Protein AF-A0AAE2BKQ0-F1 (afdb_monomer_lite)

Structure (mmCIF, N/CA/C/O backbone):
data_AF-A0AAE2BKQ0-F1
#
_entry.id   AF-A0AAE2BKQ0-F1
#
loop_
_atom_site.group_PDB
_atom_site.id
_atom_site.type_symbol
_atom_site.label_atom_id
_atom_site.label_alt_id
_atom_site.label_comp_id
_atom_site.label_asym_id
_atom_site.label_entity_id
_atom_site.label_seq_id
_atom_site.pdbx_PDB_ins_code
_atom_site.Cartn_x
_atom_site.Cartn_y
_atom_site.Cartn_z
_atom_site.occupancy
_atom_site.B_iso_or_equiv
_atom_site.auth_seq_id
_atom_site.auth_comp_id
_atom_site.auth_asym_id
_atom_site.auth_atom_id
_atom_site.pdbx_PDB_model_num
ATOM 1 N N . MET A 1 1 ? -0.328 -13.179 1.474 1.00 89.31 1 MET A N 1
ATOM 2 C CA . MET A 1 1 ? -0.589 -11.726 1.429 1.00 89.31 1 MET A CA 1
ATOM 3 C C . MET A 1 1 ? -1.452 -11.289 2.596 1.00 89.31 1 MET A C 1
ATOM 5 O O . MET A 1 1 ? -0.945 -10.537 3.409 1.00 89.31 1 MET A O 1
ATOM 9 N N . ASP A 1 2 ? -2.670 -11.812 2.752 1.00 94.12 2 ASP A N 1
ATOM 10 C CA . ASP A 1 2 ? -3.576 -11.397 3.840 1.00 94.12 2 ASP A CA 1
ATOM 11 C C . ASP A 1 2 ? -2.939 -11.482 5.242 1.00 94.12 2 ASP A C 1
ATOM 13 O O . ASP A 1 2 ? -2.804 -10.472 5.920 1.00 94.12 2 ASP A O 1
ATOM 17 N N . ALA A 1 3 ? -2.361 -12.638 5.590 1.00 96.56 3 ALA A N 1
ATOM 18 C CA . ALA A 1 3 ? -1.661 -12.829 6.864 1.00 96.56 3 ALA A CA 1
ATOM 19 C C . ALA A 1 3 ? -0.434 -11.915 7.077 1.00 96.56 3 ALA A C 1
ATOM 21 O O . ALA A 1 3 ? -0.004 -11.721 8.209 1.00 96.56 3 ALA A O 1
ATOM 22 N N . ILE A 1 4 ? 0.171 -11.389 6.006 1.00 95.94 4 ILE A N 1
ATOM 23 C CA . ILE A 1 4 ? 1.285 -10.431 6.111 1.00 95.94 4 ILE A CA 1
ATOM 24 C C . ILE A 1 4 ? 0.729 -9.054 6.471 1.00 95.94 4 ILE A C 1
ATOM 26 O O . ILE A 1 4 ? 1.257 -8.401 7.364 1.00 95.94 4 ILE A O 1
ATOM 30 N N . LEU A 1 5 ? -0.354 -8.645 5.807 1.00 96.69 5 LEU A N 1
ATOM 31 C CA . LEU A 1 5 ? -1.029 -7.381 6.085 1.00 96.69 5 LEU A CA 1
ATOM 32 C C . LEU A 1 5 ? -1.648 -7.369 7.488 1.00 96.69 5 LEU A C 1
ATOM 34 O O . LEU A 1 5 ? -1.595 -6.341 8.152 1.00 96.69 5 LEU A O 1
ATOM 38 N N . ASP A 1 6 ? -2.176 -8.502 7.961 1.00 96.88 6 ASP A N 1
ATOM 39 C CA . ASP A 1 6 ? -2.665 -8.625 9.340 1.00 96.88 6 ASP A CA 1
ATOM 40 C C . ASP A 1 6 ? -1.540 -8.409 10.357 1.00 96.88 6 ASP A C 1
ATOM 42 O O . ASP A 1 6 ? -1.677 -7.570 11.243 1.00 96.88 6 ASP A O 1
ATOM 46 N N . ARG A 1 7 ? -0.394 -9.087 10.187 1.00 96.44 7 ARG A N 1
ATOM 47 C CA . ARG A 1 7 ? 0.776 -8.905 11.065 1.00 96.44 7 ARG A CA 1
ATOM 48 C C . ARG A 1 7 ? 1.273 -7.465 11.072 1.00 96.44 7 ARG A C 1
ATOM 50 O O . ARG A 1 7 ? 1.559 -6.936 12.136 1.00 96.44 7 ARG A O 1
ATOM 57 N N . LEU A 1 8 ? 1.349 -6.844 9.896 1.00 94.19 8 LEU A N 1
ATOM 58 C CA . LEU A 1 8 ? 1.760 -5.451 9.751 1.00 94.19 8 LEU A CA 1
ATOM 59 C C . LEU A 1 8 ? 0.793 -4.518 10.490 1.00 94.19 8 LEU A C 1
ATOM 61 O O . LEU A 1 8 ? 1.234 -3.647 11.231 1.00 94.19 8 LEU A O 1
ATOM 65 N N . ILE A 1 9 ? -0.519 -4.716 10.345 1.00 94.88 9 ILE A N 1
ATOM 66 C CA . ILE A 1 9 ? -1.518 -3.922 11.070 1.00 94.88 9 ILE A CA 1
ATOM 67 C C . ILE A 1 9 ? -1.392 -4.119 12.585 1.00 94.88 9 ILE A C 1
ATOM 69 O O . ILE A 1 9 ? -1.503 -3.147 13.332 1.00 94.88 9 ILE A O 1
ATOM 73 N N . ASP A 1 10 ? -1.194 -5.351 13.049 1.00 95.06 10 ASP A N 1
ATOM 74 C CA . ASP A 1 10 ? -1.088 -5.642 14.479 1.00 95.06 10 ASP A CA 1
ATOM 75 C C . ASP A 1 10 ? 0.191 -5.051 15.091 1.00 95.06 10 ASP A C 1
ATOM 77 O O . ASP A 1 10 ? 0.117 -4.435 16.151 1.00 95.06 10 ASP A O 1
ATOM 81 N N . GLU A 1 11 ? 1.316 -5.089 14.375 1.00 92.88 11 GLU A N 1
ATOM 82 C CA . GLU A 1 11 ? 2.558 -4.416 14.779 1.00 92.88 11 GLU A CA 1
ATOM 83 C C . GLU A 1 11 ? 2.358 -2.902 14.970 1.00 92.88 11 GLU A C 1
ATOM 85 O O . GLU A 1 11 ? 2.772 -2.338 15.984 1.00 92.88 11 GLU A O 1
ATOM 90 N N . HIS A 1 12 ? 1.650 -2.236 14.051 1.00 91.81 12 HIS A N 1
ATOM 91 C CA . HIS A 1 12 ? 1.373 -0.798 14.174 1.00 91.81 12 HIS A CA 1
ATOM 92 C C . HIS A 1 12 ? 0.404 -0.488 15.322 1.00 91.81 12 HIS A C 1
ATOM 94 O O . HIS A 1 12 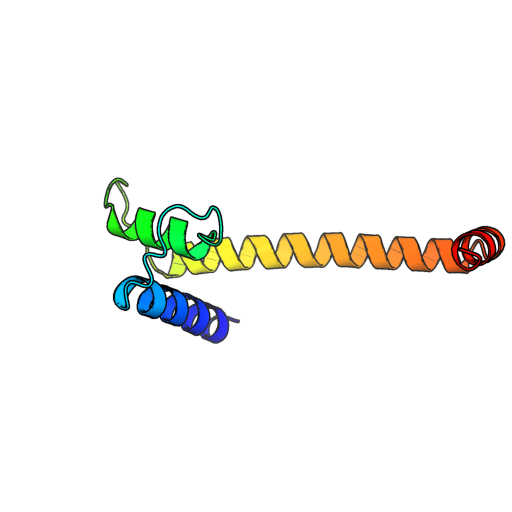? 0.576 0.505 16.031 1.00 91.81 12 HIS A O 1
ATOM 100 N N . LYS A 1 13 ? -0.587 -1.351 15.585 1.00 91.12 13 LYS A N 1
ATOM 101 C CA . LYS A 1 13 ? -1.451 -1.201 16.770 1.00 91.12 13 LYS A CA 1
ATOM 102 C C . LYS A 1 13 ? -0.659 -1.320 18.072 1.00 91.12 13 LYS A C 1
ATOM 104 O O . LYS A 1 13 ? -0.901 -0.533 18.988 1.00 91.12 13 LYS A O 1
ATOM 109 N N . ASP A 1 14 ? 0.269 -2.269 18.154 1.00 90.25 14 ASP A N 1
ATOM 110 C CA . ASP A 1 14 ? 1.115 -2.465 19.336 1.00 90.25 14 ASP A CA 1
ATOM 111 C C . ASP A 1 14 ? 2.056 -1.267 19.545 1.00 90.25 14 ASP A C 1
ATOM 113 O O . ASP A 1 14 ? 2.222 -0.777 20.669 1.00 90.25 14 ASP A O 1
ATOM 117 N N . ASN A 1 15 ? 2.602 -0.715 18.458 1.00 85.12 15 ASN A N 1
ATOM 118 C CA . ASN A 1 15 ? 3.412 0.505 18.487 1.00 85.12 15 ASN A CA 1
ATOM 119 C C . ASN A 1 15 ? 2.610 1.723 18.984 1.00 85.12 15 ASN A C 1
ATOM 121 O O . ASN A 1 15 ? 3.105 2.494 19.813 1.00 85.12 15 ASN A O 1
ATOM 125 N N . LEU A 1 16 ? 1.350 1.864 18.555 1.00 80.81 16 LEU A N 1
ATOM 126 C CA . LEU A 1 16 ? 0.443 2.910 19.044 1.00 80.81 16 LEU A CA 1
ATOM 127 C C . LEU A 1 16 ? 0.092 2.726 20.530 1.00 80.81 16 LEU A C 1
ATOM 129 O O . LEU A 1 16 ? 0.042 3.705 21.277 1.00 80.81 16 LEU A O 1
ATOM 133 N N . ALA A 1 17 ? -0.130 1.487 20.977 1.00 79.50 17 ALA A N 1
ATOM 134 C CA . ALA A 1 17 ? -0.496 1.177 22.360 1.00 79.50 17 ALA A CA 1
ATOM 135 C C . ALA A 1 17 ? 0.662 1.384 23.353 1.00 79.50 17 ALA A C 1
ATOM 137 O O . ALA A 1 17 ? 0.435 1.743 24.509 1.00 79.50 17 ALA A O 1
ATOM 138 N N . THR A 1 18 ? 1.907 1.181 22.914 1.00 73.88 18 THR A N 1
ATOM 139 C CA . THR A 1 18 ? 3.104 1.258 23.772 1.00 73.88 18 THR A CA 1
ATOM 140 C C . THR A 1 18 ? 3.685 2.667 23.921 1.00 73.88 18 THR A C 1
ATOM 142 O O . THR A 1 18 ? 4.646 2.852 24.666 1.00 73.88 18 THR A O 1
ATOM 145 N N . SER A 1 19 ? 3.077 3.683 23.294 1.00 62.88 19 SER A N 1
ATOM 146 C CA . SER A 1 19 ? 3.389 5.107 23.475 1.00 62.88 19 SER A CA 1
ATOM 147 C C . SER A 1 19 ? 4.894 5.421 23.472 1.00 62.88 19 SER A C 1
ATOM 149 O O . SER A 1 19 ? 5.422 6.062 24.381 1.00 62.88 19 SER A O 1
ATOM 151 N N . LYS A 1 20 ? 5.597 5.072 22.388 1.00 56.25 20 LYS A N 1
ATOM 152 C CA . LYS A 1 20 ? 6.752 5.879 21.960 1.00 56.25 20 LYS A CA 1
ATOM 153 C C . LYS A 1 20 ? 6.238 7.141 21.265 1.00 56.25 20 LYS A C 1
ATOM 155 O O . LYS A 1 20 ? 6.482 7.370 20.087 1.00 56.25 20 LYS A O 1
ATOM 160 N N . LYS A 1 21 ? 5.534 7.998 22.013 1.00 55.81 21 LYS A N 1
ATOM 161 C CA . LYS A 1 21 ? 5.389 9.413 21.652 1.00 55.81 21 LYS A CA 1
ATOM 162 C C . LYS A 1 21 ? 6.753 10.078 21.856 1.00 55.81 21 LYS A C 1
ATOM 164 O O . LYS A 1 21 ? 7.008 10.730 22.863 1.00 55.81 21 LYS A O 1
ATOM 169 N N . GLY A 1 22 ? 7.657 9.856 20.907 1.00 43.16 22 GLY A N 1
ATOM 170 C CA . GLY A 1 22 ? 8.825 10.702 20.725 1.00 43.16 22 GLY A CA 1
ATOM 171 C C . GLY A 1 22 ? 8.343 12.052 20.214 1.00 43.16 22 GLY A C 1
ATOM 172 O O . GLY A 1 22 ? 7.962 12.184 19.059 1.00 43.16 22 GLY A O 1
ATOM 173 N N . ASN A 1 23 ? 8.267 13.012 21.129 1.00 39.16 23 ASN A N 1
ATOM 174 C CA . ASN A 1 23 ? 8.177 14.451 20.905 1.00 39.16 23 ASN A CA 1
ATOM 175 C C . ASN A 1 23 ? 8.575 14.903 19.493 1.00 39.16 23 ASN A C 1
ATOM 177 O O . ASN A 1 23 ? 9.759 14.885 19.192 1.00 39.16 23 ASN A O 1
ATOM 181 N N . GLY A 1 24 ? 7.627 15.408 18.699 1.00 44.09 24 GLY A N 1
ATOM 182 C CA . GLY A 1 24 ? 7.865 16.490 17.730 1.00 44.09 24 GLY A CA 1
ATOM 183 C C . GLY A 1 24 ? 8.977 16.321 16.684 1.00 44.09 24 GLY A C 1
ATOM 184 O O . GLY A 1 24 ? 9.282 17.292 15.997 1.00 44.09 24 GLY A O 1
ATOM 185 N N . GLU A 1 25 ? 9.568 15.141 16.532 1.00 45.97 25 GLU A N 1
ATOM 186 C CA . GLU A 1 25 ? 10.466 14.823 15.437 1.00 45.97 25 GLU A CA 1
ATOM 187 C C . GLU A 1 25 ? 9.610 14.258 14.314 1.00 45.97 25 GLU A C 1
ATOM 189 O O . GLU A 1 25 ? 8.824 13.330 14.485 1.00 45.97 25 GLU A O 1
ATOM 194 N N . MET A 1 26 ? 9.712 14.900 13.160 1.00 46.38 26 MET A N 1
ATOM 195 C CA . MET A 1 26 ? 9.000 14.606 11.925 1.00 46.38 26 MET A CA 1
ATOM 196 C C . MET A 1 26 ? 9.527 13.284 11.322 1.00 46.38 26 MET A C 1
ATOM 198 O O . MET A 1 26 ? 10.128 13.263 10.254 1.00 46.38 26 MET A O 1
ATOM 202 N N . GLY A 1 27 ? 9.366 12.190 12.065 1.00 53.66 27 GLY A N 1
ATOM 203 C CA . GLY A 1 27 ? 9.732 10.815 11.745 1.00 53.66 27 GLY A CA 1
ATOM 204 C C . GLY A 1 27 ? 9.126 9.928 12.837 1.00 53.66 27 GLY A C 1
ATOM 205 O O . GLY A 1 27 ? 9.534 9.988 13.985 1.00 53.66 27 GLY A O 1
ATOM 206 N N . SER A 1 28 ? 8.104 9.120 12.603 1.00 68.94 28 SER A N 1
ATOM 207 C CA . SER A 1 28 ? 7.849 8.295 11.424 1.00 68.94 28 SER A CA 1
ATOM 208 C C . SER A 1 28 ? 6.381 7.856 11.419 1.00 68.94 28 SER A C 1
ATOM 210 O O . SER A 1 28 ? 6.093 6.673 11.361 1.00 68.94 28 SER A O 1
ATOM 212 N N . GLU A 1 29 ? 5.443 8.801 11.544 1.00 79.81 29 GLU A N 1
ATOM 213 C CA . GLU A 1 29 ? 4.041 8.472 11.262 1.00 79.81 29 GLU A CA 1
ATOM 214 C C . GLU A 1 29 ? 3.941 8.035 9.801 1.00 79.81 29 GLU A C 1
A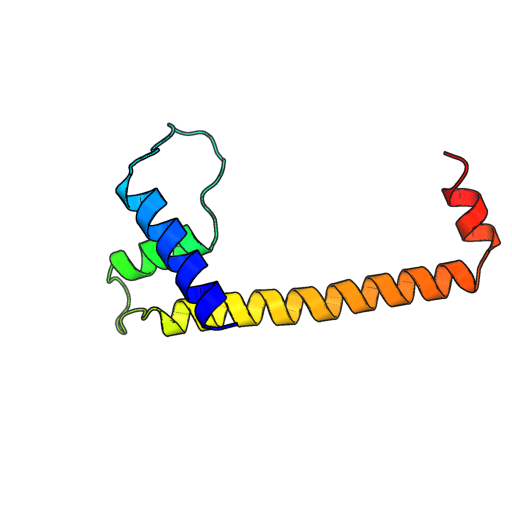TOM 216 O O . GLU A 1 29 ? 4.263 8.814 8.896 1.00 79.81 29 GLU A O 1
ATOM 221 N N . ASP A 1 30 ? 3.524 6.794 9.583 1.00 88.31 30 ASP A N 1
ATOM 222 C CA . ASP A 1 30 ? 3.339 6.260 8.245 1.00 88.31 30 ASP A CA 1
ATOM 223 C C . ASP A 1 30 ? 1.858 6.123 7.868 1.00 88.31 30 ASP A C 1
ATOM 225 O O . ASP A 1 30 ? 0.936 6.480 8.608 1.00 88.31 30 ASP A O 1
ATOM 229 N N . LEU A 1 31 ? 1.613 5.648 6.646 1.00 92.06 31 LEU A N 1
ATOM 230 C CA . LEU A 1 31 ? 0.261 5.503 6.116 1.00 92.06 31 LEU A CA 1
ATOM 231 C C . LEU A 1 31 ? -0.613 4.580 6.983 1.00 92.06 31 LEU A C 1
ATOM 233 O O . LEU A 1 31 ? -1.817 4.815 7.101 1.00 92.06 31 LEU A O 1
ATOM 237 N N . VAL A 1 32 ? -0.034 3.537 7.583 1.00 93.38 32 VAL A N 1
ATOM 238 C CA . VAL A 1 32 ? -0.759 2.572 8.417 1.00 93.38 32 VAL A CA 1
ATOM 239 C C . VAL A 1 32 ? -1.222 3.254 9.698 1.00 93.38 32 VAL A C 1
ATOM 241 O O . VAL A 1 32 ? -2.391 3.117 10.068 1.00 93.38 32 VAL A O 1
ATOM 244 N N . ASP A 1 33 ? -0.354 4.051 10.321 1.00 91.56 33 ASP A N 1
ATOM 245 C CA . ASP A 1 33 ? -0.684 4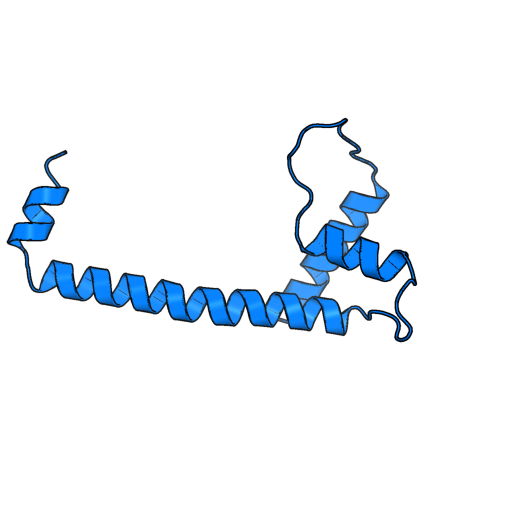.831 11.517 1.00 91.56 33 ASP A CA 1
ATOM 246 C C . ASP A 1 33 ? -1.824 5.823 11.255 1.00 91.56 33 ASP A C 1
ATOM 248 O O . ASP A 1 33 ? -2.779 5.919 12.036 1.00 91.56 33 ASP A O 1
ATOM 252 N N . VAL A 1 34 ? -1.773 6.526 10.117 1.00 91.56 34 VAL A N 1
ATOM 253 C CA . VAL A 1 34 ? -2.825 7.468 9.701 1.00 91.56 34 VAL A CA 1
ATOM 254 C C . VAL A 1 34 ? -4.158 6.745 9.509 1.00 91.56 34 VAL A C 1
ATOM 256 O O . VAL A 1 34 ? -5.184 7.190 10.030 1.00 91.56 34 VAL A O 1
ATOM 259 N N . LEU A 1 35 ? -4.164 5.615 8.797 1.00 93.25 35 LEU A N 1
ATOM 260 C CA . LEU A 1 35 ? -5.381 4.838 8.543 1.00 93.25 35 LEU A CA 1
ATOM 261 C C . LEU A 1 35 ? -5.961 4.236 9.831 1.00 93.25 35 LEU A C 1
ATOM 263 O O . LEU A 1 35 ? -7.183 4.203 9.998 1.00 93.25 35 LEU A O 1
ATOM 267 N N . LEU A 1 36 ? -5.112 3.801 10.766 1.00 93.12 36 LEU A N 1
ATOM 268 C CA . LEU A 1 36 ? -5.541 3.330 12.084 1.00 93.12 36 LEU A CA 1
ATOM 269 C C . LEU A 1 36 ? -6.145 4.460 12.925 1.00 93.12 36 LEU A C 1
ATOM 271 O O . LEU A 1 36 ? -7.178 4.246 13.562 1.00 93.12 36 LEU A O 1
ATOM 275 N N . ARG A 1 37 ? -5.570 5.668 12.886 1.00 90.56 37 ARG A N 1
ATOM 276 C CA . ARG A 1 37 ? -6.145 6.846 13.551 1.00 90.56 37 ARG A CA 1
ATOM 277 C C . ARG A 1 37 ? -7.492 7.239 12.946 1.00 90.56 37 ARG A C 1
ATOM 279 O O . ARG A 1 37 ? -8.431 7.484 13.697 1.00 90.56 37 ARG A O 1
ATOM 286 N N . LEU A 1 38 ? -7.613 7.257 11.618 1.00 90.38 38 LEU A N 1
ATOM 287 C CA . LEU A 1 38 ? -8.878 7.537 10.923 1.00 90.38 38 LEU A CA 1
ATOM 288 C C . LEU A 1 38 ? -9.954 6.500 11.259 1.00 90.38 38 LEU A C 1
ATOM 290 O O . LEU A 1 38 ? -11.121 6.835 11.441 1.00 90.38 38 LEU A O 1
ATOM 294 N N . LYS A 1 39 ? -9.563 5.232 11.400 1.00 91.06 39 LYS A N 1
ATOM 295 C CA . LYS A 1 39 ? -10.464 4.190 11.891 1.00 91.06 39 LYS A CA 1
ATOM 296 C C . LYS A 1 39 ? -10.939 4.463 13.323 1.00 91.06 39 LYS A C 1
ATOM 298 O O . LYS A 1 39 ? -12.096 4.190 13.632 1.00 91.06 39 LYS A O 1
ATOM 303 N N . GLN A 1 40 ? -10.061 4.961 14.194 1.00 89.62 40 GLN A N 1
ATOM 304 C CA . GLN A 1 40 ? -10.382 5.264 15.592 1.00 89.62 40 GLN A CA 1
ATOM 305 C C . GLN A 1 40 ? -11.178 6.565 15.771 1.00 89.62 40 GLN A C 1
ATOM 307 O O . GLN A 1 40 ? -11.928 6.659 16.739 1.00 89.62 40 GLN A O 1
ATOM 312 N N . SER A 1 41 ? -11.040 7.548 14.871 1.00 88.25 41 SER A N 1
ATOM 313 C CA . SER A 1 41 ? -11.737 8.838 14.988 1.00 88.25 41 SER A CA 1
ATOM 314 C C . SER A 1 41 ? -13.255 8.698 14.870 1.00 88.25 41 SER A C 1
ATOM 316 O O . SER A 1 41 ? -13.988 9.492 15.453 1.00 88.25 41 SER A O 1
ATOM 318 N N . GLY A 1 42 ? -13.735 7.680 14.144 1.00 83.31 42 GLY A N 1
ATOM 319 C CA . GLY A 1 42 ? -15.168 7.448 13.948 1.00 83.31 42 GLY A CA 1
ATOM 320 C C . GLY A 1 42 ? -15.867 8.565 13.167 1.00 83.31 42 GLY A C 1
ATOM 321 O O . GLY A 1 42 ? -17.087 8.661 13.207 1.00 83.31 42 GLY A O 1
ATOM 322 N N . GLU A 1 43 ? -15.106 9.410 12.466 1.00 85.31 43 GLU A N 1
ATOM 323 C CA . GLU A 1 43 ? -15.614 10.580 11.732 1.00 85.31 43 GLU A CA 1
ATOM 324 C C . GLU A 1 43 ? -16.355 10.211 10.438 1.00 85.31 43 GLU A C 1
ATOM 326 O O . GLU A 1 43 ? -17.046 11.045 9.855 1.00 85.31 43 GLU A O 1
ATOM 331 N N . PHE A 1 44 ? -16.216 8.968 9.974 1.00 82.88 44 PHE A N 1
ATOM 332 C CA . PHE A 1 44 ? -16.852 8.491 8.752 1.00 82.88 44 PHE A CA 1
ATOM 333 C C . PHE A 1 44 ? -18.234 7.898 9.029 1.00 82.88 44 PHE A C 1
ATOM 335 O O . PHE A 1 44 ? -18.406 7.108 9.955 1.00 82.88 44 PHE A O 1
ATOM 342 N N . GLU A 1 45 ? -19.196 8.209 8.153 1.00 87.25 45 GLU A N 1
ATOM 343 C CA . GLU A 1 45 ? -20.546 7.620 8.156 1.00 87.25 45 GLU A CA 1
ATOM 344 C C . GLU A 1 45 ? -20.503 6.083 8.115 1.00 87.25 45 GLU A C 1
ATOM 346 O O . GLU A 1 45 ? -21.308 5.408 8.758 1.00 87.25 45 GLU A O 1
ATOM 351 N N . PHE A 1 46 ? -19.511 5.529 7.413 1.00 86.06 46 PHE A N 1
ATOM 352 C CA . PHE A 1 46 ? -19.232 4.100 7.369 1.00 86.06 46 PHE A CA 1
ATOM 353 C C . PHE A 1 46 ? -17.930 3.792 8.119 1.00 86.06 46 PHE A C 1
ATOM 355 O O . PHE A 1 46 ? -16.874 4.302 7.731 1.00 86.06 46 PHE A O 1
ATOM 362 N N . PRO A 1 47 ? -17.962 2.937 9.160 1.00 87.94 47 PRO A N 1
ATOM 363 C CA . PRO A 1 47 ? -16.766 2.585 9.910 1.00 87.94 47 PRO A CA 1
ATOM 364 C C . PRO A 1 47 ? -15.699 1.937 9.025 1.00 87.94 47 PRO A C 1
ATOM 366 O O . PRO A 1 47 ? -15.969 0.980 8.297 1.00 87.94 47 PRO A O 1
ATOM 369 N N . ILE A 1 48 ? -14.459 2.410 9.147 1.00 91.75 48 ILE A N 1
ATOM 370 C CA . ILE A 1 48 ? -13.312 1.787 8.484 1.00 91.75 48 ILE A CA 1
ATOM 371 C C . ILE A 1 48 ? -13.043 0.425 9.141 1.00 91.75 48 ILE A C 1
ATOM 373 O O . ILE A 1 48 ? -12.727 0.328 10.329 1.00 91.75 48 ILE A O 1
ATOM 377 N N . ALA A 1 49 ? -13.127 -0.652 8.364 1.00 92.88 49 ALA A N 1
ATOM 378 C CA . ALA A 1 49 ? -12.740 -1.988 8.798 1.00 92.88 49 ALA A CA 1
ATOM 379 C C . ALA A 1 49 ? -11.269 -2.275 8.467 1.00 92.88 49 ALA A C 1
ATOM 381 O O . ALA A 1 49 ? -10.671 -1.671 7.576 1.00 92.88 49 ALA A O 1
ATOM 382 N N . ASN A 1 50 ? -10.685 -3.277 9.135 1.00 93.94 50 ASN A N 1
ATOM 383 C CA . ASN A 1 50 ? -9.328 -3.737 8.812 1.00 93.94 50 ASN A CA 1
ATOM 384 C C . ASN A 1 50 ? -9.195 -4.143 7.340 1.00 93.94 50 ASN A C 1
ATOM 386 O O . ASN A 1 50 ? -8.169 -3.876 6.729 1.00 93.94 50 ASN A O 1
ATOM 390 N N . ASN A 1 51 ? -10.242 -4.721 6.750 1.00 95.81 51 ASN A N 1
ATOM 391 C CA . ASN A 1 51 ? -10.237 -5.095 5.337 1.00 95.81 51 ASN A CA 1
ATOM 392 C C . ASN A 1 51 ? -10.110 -3.883 4.404 1.00 95.81 51 ASN A C 1
ATOM 394 O O . ASN A 1 51 ? -9.483 -4.008 3.358 1.00 95.81 51 ASN A O 1
ATOM 398 N N . ASN A 1 52 ? -10.637 -2.713 4.782 1.00 95.00 52 ASN A N 1
ATOM 399 C CA . ASN A 1 52 ? -10.449 -1.490 3.999 1.00 95.00 52 ASN A CA 1
ATOM 400 C C . ASN A 1 52 ? -8.984 -1.038 4.040 1.00 95.00 52 ASN A C 1
ATOM 402 O O . ASN A 1 52 ? -8.412 -0.733 2.999 1.00 95.00 52 ASN A O 1
ATOM 406 N N . ILE A 1 53 ? -8.359 -1.071 5.222 1.00 95.69 53 ILE A N 1
ATOM 407 C CA . ILE A 1 53 ? -6.932 -0.749 5.390 1.00 95.69 53 ILE A CA 1
ATOM 408 C C . ILE A 1 53 ? -6.073 -1.725 4.574 1.00 95.69 53 ILE A C 1
ATOM 410 O O . ILE A 1 53 ? -5.218 -1.300 3.801 1.00 95.69 53 ILE A O 1
ATOM 414 N N . LYS A 1 54 ? -6.346 -3.034 4.676 1.00 96.88 54 LYS A N 1
ATOM 415 C CA . LYS A 1 54 ? -5.651 -4.067 3.894 1.00 96.88 54 LYS A CA 1
ATOM 416 C C . LYS A 1 54 ? -5.798 -3.853 2.387 1.00 96.88 54 LYS A C 1
ATOM 418 O O . LYS A 1 54 ? -4.817 -4.016 1.669 1.00 96.88 54 LYS A O 1
ATOM 423 N N . ALA A 1 55 ? -6.984 -3.469 1.916 1.00 96.56 55 ALA A N 1
ATOM 424 C CA . ALA A 1 55 ? -7.223 -3.199 0.500 1.00 96.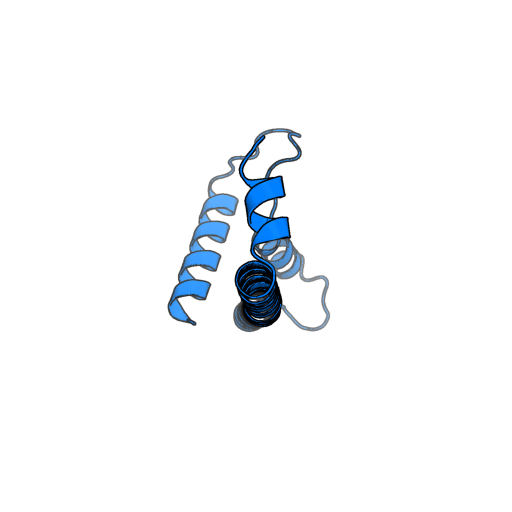56 55 ALA A CA 1
ATOM 425 C C . ALA A 1 55 ? -6.378 -2.023 -0.012 1.00 96.56 55 ALA A C 1
ATOM 427 O O . ALA A 1 55 ? -5.734 -2.157 -1.048 1.00 96.56 55 ALA A O 1
ATOM 428 N N . VAL A 1 56 ? -6.317 -0.915 0.737 1.00 95.56 56 VAL A N 1
ATOM 429 C CA . VAL A 1 56 ? -5.501 0.258 0.372 1.00 95.56 56 VAL A CA 1
ATOM 430 C C . VAL A 1 56 ? -4.012 -0.091 0.326 1.00 95.56 56 VAL A C 1
ATOM 432 O O . VAL A 1 56 ? -3.332 0.237 -0.644 1.00 95.56 56 VAL A O 1
ATOM 435 N N . LEU A 1 57 ? -3.506 -0.795 1.345 1.00 95.25 57 LEU A N 1
ATOM 436 C CA . LEU A 1 57 ? -2.102 -1.216 1.378 1.00 95.25 57 LEU A CA 1
ATOM 437 C C . LEU A 1 57 ? -1.769 -2.150 0.210 1.00 95.25 57 LEU A C 1
ATOM 439 O O . LEU A 1 57 ? -0.737 -1.992 -0.440 1.00 95.25 57 LEU A O 1
ATOM 443 N N . PHE A 1 58 ? -2.649 -3.109 -0.079 1.00 95.62 58 PHE A N 1
ATOM 444 C CA . PHE A 1 58 ? -2.457 -4.038 -1.186 1.00 95.62 58 PHE A CA 1
ATOM 445 C C . PHE A 1 58 ? -2.425 -3.329 -2.544 1.00 95.62 58 PHE A C 1
ATOM 447 O O . PHE A 1 58 ? -1.542 -3.619 -3.353 1.00 95.62 58 PHE A O 1
ATOM 454 N N . ASP A 1 59 ? -3.354 -2.403 -2.781 1.00 95.25 59 ASP A N 1
ATOM 455 C CA . ASP A 1 59 ? -3.438 -1.640 -4.028 1.00 95.25 59 ASP A CA 1
ATOM 456 C C . ASP A 1 59 ? -2.170 -0.804 -4.256 1.00 95.25 59 ASP A C 1
ATOM 458 O O . ASP A 1 59 ? -1.527 -0.909 -5.302 1.00 95.25 59 ASP A O 1
ATOM 462 N N . MET A 1 60 ? -1.724 -0.080 -3.224 1.00 94.19 60 MET A N 1
ATOM 463 C CA . MET A 1 60 ? -0.517 0.746 -3.286 1.00 94.19 60 MET A CA 1
ATOM 464 C C . MET A 1 60 ? 0.741 -0.076 -3.599 1.00 94.19 60 MET A C 1
ATOM 466 O O . MET A 1 60 ? 1.519 0.297 -4.482 1.00 94.19 60 MET A O 1
ATOM 470 N N . PHE A 1 61 ? 0.950 -1.204 -2.909 1.00 91.88 61 PHE A N 1
ATOM 471 C CA . PHE A 1 61 ? 2.121 -2.047 -3.164 1.00 91.88 61 PHE A CA 1
ATOM 472 C C . PHE A 1 61 ? 2.067 -2.718 -4.534 1.00 91.88 61 PHE A C 1
ATOM 474 O O . PHE A 1 61 ? 3.098 -2.794 -5.205 1.00 91.88 61 PHE A O 1
ATOM 481 N N . SER A 1 62 ? 0.892 -3.180 -4.965 1.00 93.06 62 SER A N 1
ATOM 482 C CA . SER A 1 62 ? 0.743 -3.864 -6.254 1.00 93.06 62 SER A CA 1
ATOM 483 C C . SER A 1 62 ? 0.995 -2.899 -7.414 1.00 93.06 62 SER A C 1
ATOM 485 O O . SER A 1 62 ? 1.858 -3.162 -8.252 1.00 93.06 62 SER A O 1
ATOM 487 N N . ALA A 1 63 ? 0.335 -1.737 -7.403 1.00 94.06 63 ALA A N 1
ATOM 488 C CA . ALA A 1 63 ? 0.485 -0.720 -8.440 1.00 94.06 63 ALA A CA 1
ATOM 489 C C . ALA A 1 63 ? 1.903 -0.118 -8.477 1.00 94.06 63 ALA A C 1
ATOM 491 O O . ALA A 1 63 ? 2.476 0.091 -9.552 1.00 94.06 63 ALA A O 1
ATOM 492 N N . GLY A 1 64 ? 2.498 0.144 -7.308 1.00 92.56 64 GLY A N 1
ATOM 493 C CA . GLY A 1 64 ? 3.838 0.725 -7.213 1.00 92.56 64 GLY A CA 1
ATOM 494 C C . GLY A 1 64 ? 4.950 -0.238 -7.636 1.00 92.56 64 GLY A C 1
ATOM 495 O O . GLY A 1 64 ? 5.904 0.178 -8.298 1.00 92.56 64 GLY A O 1
ATOM 496 N N . THR A 1 65 ? 4.825 -1.523 -7.291 1.00 94.88 65 THR A N 1
ATOM 497 C CA . THR A 1 65 ? 5.862 -2.523 -7.589 1.00 94.88 65 THR A CA 1
ATOM 498 C C . THR A 1 65 ? 5.917 -2.838 -9.079 1.00 94.88 65 THR A C 1
ATOM 500 O O . THR A 1 65 ? 6.991 -2.768 -9.669 1.00 94.88 65 THR A O 1
ATOM 503 N N . GLU A 1 66 ? 4.777 -3.123 -9.715 1.00 94.06 66 GLU A N 1
ATOM 504 C CA . GLU A 1 66 ? 4.740 -3.510 -11.133 1.00 94.06 66 GLU A CA 1
ATOM 505 C C . GLU A 1 66 ? 5.298 -2.409 -12.049 1.00 94.06 66 GLU A C 1
ATOM 507 O O . GLU A 1 66 ? 6.144 -2.664 -12.912 1.00 94.06 66 GLU A O 1
ATOM 512 N N . THR A 1 67 ? 4.881 -1.162 -11.822 1.00 95.25 67 THR A N 1
ATOM 513 C CA . THR A 1 67 ? 5.313 -0.007 -12.624 1.00 95.25 67 THR A CA 1
ATOM 514 C C . THR A 1 67 ? 6.796 0.318 -12.431 1.00 95.25 67 THR A C 1
ATOM 516 O O . THR A 1 67 ? 7.519 0.554 -13.409 1.00 95.25 67 THR A O 1
ATOM 519 N N . SER A 1 68 ? 7.281 0.283 -11.187 1.00 96.19 68 SER A N 1
ATOM 520 C CA . SER A 1 68 ? 8.687 0.557 -10.871 1.00 96.19 68 SER A CA 1
ATOM 521 C C . SER A 1 68 ? 9.607 -0.534 -11.414 1.00 96.19 68 SER A C 1
ATOM 523 O O . SER A 1 68 ? 10.605 -0.213 -12.060 1.00 96.19 68 SER A O 1
ATOM 525 N N . SER A 1 69 ? 9.254 -1.811 -11.226 1.00 96.25 69 SER A N 1
ATOM 526 C CA . SER A 1 69 ? 10.008 -2.943 -11.779 1.00 96.25 69 SER A CA 1
ATOM 527 C C . SER A 1 69 ? 10.071 -2.874 -13.301 1.00 96.25 69 SER A C 1
ATOM 529 O O . SER A 1 69 ? 11.162 -2.931 -13.858 1.00 96.25 69 SER A O 1
ATOM 531 N N . THR A 1 70 ? 8.942 -2.611 -13.967 1.00 96.88 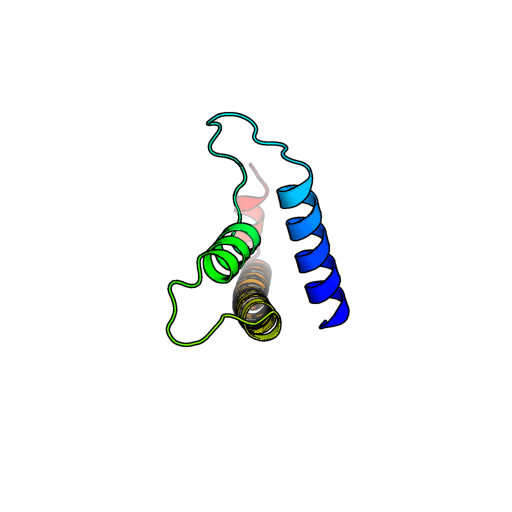70 THR A N 1
ATOM 532 C CA . THR A 1 70 ? 8.903 -2.438 -15.429 1.00 96.88 70 THR A CA 1
ATOM 533 C C . THR A 1 70 ? 9.839 -1.319 -15.890 1.00 96.88 70 THR A C 1
ATOM 535 O O . THR A 1 70 ? 10.576 -1.473 -16.862 1.00 96.88 70 THR A O 1
ATOM 538 N N . THR A 1 71 ? 9.856 -0.188 -15.180 1.00 96.75 71 THR A N 1
ATOM 539 C CA . THR A 1 71 ? 10.750 0.936 -15.502 1.00 96.75 71 THR A CA 1
ATOM 540 C C . THR A 1 71 ? 12.222 0.548 -15.365 1.00 96.75 71 THR A C 1
ATOM 542 O O . THR A 1 71 ? 13.041 0.907 -16.214 1.00 96.75 71 THR A O 1
ATOM 545 N N . VAL A 1 72 ? 12.567 -0.195 -14.311 1.00 96.69 72 VAL A N 1
ATOM 546 C CA . VAL A 1 72 ? 13.930 -0.692 -14.085 1.00 96.69 72 VAL A CA 1
ATOM 547 C C . VAL A 1 72 ? 14.336 -1.689 -15.169 1.00 96.69 72 VAL A C 1
ATOM 549 O O . VAL A 1 72 ? 15.432 -1.563 -15.715 1.00 96.69 72 VAL A O 1
ATOM 552 N N . ASP A 1 73 ? 13.451 -2.614 -15.533 1.00 96.31 73 ASP A N 1
ATOM 553 C CA . ASP A 1 73 ? 13.697 -3.598 -16.588 1.00 96.31 73 ASP A CA 1
ATOM 554 C C . ASP A 1 73 ? 13.959 -2.912 -17.934 1.00 96.31 73 ASP A C 1
ATOM 556 O O . ASP A 1 73 ? 14.939 -3.226 -18.616 1.00 96.31 73 ASP A O 1
ATOM 560 N N . TRP A 1 74 ? 13.158 -1.901 -18.287 1.00 96.25 74 TRP A N 1
ATOM 561 C CA . TRP A 1 74 ? 13.393 -1.081 -19.479 1.00 96.25 74 TRP A CA 1
ATOM 562 C C . TRP A 1 74 ? 14.717 -0.325 -19.416 1.00 96.25 74 TRP A C 1
ATOM 564 O O . TRP A 1 74 ? 15.464 -0.308 -20.396 1.00 96.25 74 TRP A O 1
ATOM 574 N N . ALA A 1 75 ? 15.042 0.274 -18.269 1.00 93.94 75 ALA A N 1
ATOM 575 C CA . ALA A 1 75 ? 16.310 0.968 -18.091 1.00 93.94 75 ALA A CA 1
ATOM 576 C C . ALA A 1 75 ? 17.504 0.016 -18.276 1.00 93.94 75 ALA A C 1
ATOM 578 O O . ALA A 1 75 ? 18.476 0.370 -18.945 1.00 93.94 75 ALA A O 1
ATOM 579 N N . MET A 1 76 ? 17.432 -1.204 -17.735 1.00 92.81 76 MET A N 1
ATOM 580 C CA . MET A 1 76 ? 18.465 -2.227 -17.920 1.00 92.81 76 MET A CA 1
ATOM 581 C C . MET A 1 76 ? 18.556 -2.689 -19.378 1.00 92.81 76 MET A C 1
ATOM 583 O O . MET A 1 76 ? 19.662 -2.755 -19.921 1.00 92.81 76 MET A O 1
ATOM 587 N N . ALA A 1 77 ? 17.421 -2.941 -20.035 1.00 94.06 77 ALA A N 1
ATOM 588 C CA . ALA A 1 77 ? 17.380 -3.316 -21.446 1.00 94.06 77 ALA A CA 1
ATOM 589 C C . ALA A 1 77 ? 18.030 -2.242 -22.334 1.00 94.06 77 ALA A C 1
ATOM 591 O O . ALA A 1 77 ? 18.850 -2.559 -23.199 1.00 94.06 77 ALA A O 1
ATOM 592 N N . GLU A 1 78 ? 17.743 -0.965 -22.080 1.00 92.31 78 GLU A N 1
ATOM 593 C CA . GLU A 1 78 ? 18.312 0.148 -22.843 1.00 92.31 78 GLU A CA 1
ATOM 594 C C . GLU A 1 78 ? 19.821 0.310 -22.603 1.00 92.31 78 GLU A C 1
ATOM 596 O O . GLU A 1 78 ? 20.582 0.585 -23.536 1.00 92.31 78 GLU A O 1
ATOM 601 N N . LEU A 1 79 ? 20.283 0.078 -21.369 1.00 91.81 79 LEU A N 1
ATOM 602 C CA . LEU A 1 79 ? 21.709 0.075 -21.032 1.00 91.81 79 LEU A CA 1
ATOM 603 C C . LEU A 1 79 ? 22.470 -1.057 -21.735 1.00 91.81 79 LEU A C 1
ATOM 605 O O . LEU A 1 79 ? 23.593 -0.836 -22.192 1.00 91.81 79 LEU A O 1
ATOM 609 N N . MET A 1 80 ? 21.870 -2.246 -21.850 1.00 90.38 80 MET A N 1
ATOM 610 C CA . MET A 1 80 ? 22.457 -3.374 -22.585 1.00 90.38 80 MET A CA 1
ATOM 611 C C . MET A 1 80 ? 22.513 -3.108 -24.094 1.00 90.38 80 MET A C 1
ATOM 613 O O . MET A 1 80 ? 23.485 -3.492 -24.744 1.00 90.38 80 MET A O 1
ATOM 617 N N . ARG A 1 81 ? 21.507 -2.421 -24.652 1.00 90.06 81 ARG A N 1
ATOM 618 C CA . ARG A 1 81 ? 21.480 -2.025 -26.071 1.00 90.06 81 ARG A CA 1
ATOM 619 C C . ARG A 1 81 ? 22.473 -0.906 -26.396 1.00 90.06 81 ARG A C 1
ATOM 621 O O . ARG A 1 81 ? 22.980 -0.871 -27.514 1.00 90.06 81 ARG A O 1
ATOM 628 N N . ASN A 1 82 ? 22.790 -0.031 -25.435 1.00 88.75 82 ASN A N 1
ATOM 629 C CA . ASN A 1 82 ? 23.698 1.109 -25.617 1.00 88.75 82 ASN A CA 1
ATOM 630 C C . ASN A 1 82 ? 24.922 1.047 -24.677 1.00 88.75 82 ASN A C 1
ATOM 632 O O . ASN A 1 82 ? 25.055 1.868 -23.758 1.00 88.75 82 ASN A O 1
ATOM 636 N N . PRO A 1 83 ? 25.888 0.141 -24.924 1.00 78.50 83 PRO A N 1
ATOM 637 C CA . PRO A 1 83 ? 27.029 -0.086 -24.029 1.00 78.50 83 PRO A CA 1
ATOM 638 C C . PRO A 1 83 ? 27.919 1.155 -23.815 1.00 78.50 83 PRO A C 1
ATOM 640 O O . PRO A 1 83 ? 28.545 1.303 -22.764 1.00 78.50 83 PRO A O 1
ATOM 643 N N . HIS A 1 84 ? 27.931 2.109 -24.754 1.00 77.38 84 HIS A N 1
ATOM 644 C CA . HIS A 1 84 ? 28.640 3.388 -24.602 1.00 77.38 84 HIS A CA 1
ATOM 645 C C . HIS A 1 84 ? 28.039 4.320 -23.532 1.00 77.38 84 HIS A C 1
ATOM 647 O O . HIS A 1 84 ? 28.750 5.183 -23.010 1.00 77.38 84 HIS A O 1
ATOM 653 N N . VAL A 1 85 ? 26.745 4.190 -23.218 1.00 76.94 85 VAL A N 1
ATOM 654 C CA . VAL A 1 85 ? 26.076 4.943 -22.140 1.00 76.94 85 VAL A CA 1
ATOM 655 C C . VAL A 1 85 ? 26.387 4.299 -20.788 1.00 76.94 85 VAL A C 1
ATOM 657 O O . VAL A 1 85 ? 26.692 5.007 -19.826 1.00 76.94 85 VAL A O 1
ATOM 660 N N . LEU A 1 86 ? 26.412 2.963 -20.735 1.00 71.00 86 LEU A N 1
ATOM 661 C CA . LEU A 1 86 ? 26.795 2.203 -19.545 1.00 71.00 86 LEU A CA 1
ATOM 662 C C . LEU A 1 86 ? 28.247 2.497 -19.123 1.00 71.00 86 LEU A C 1
ATOM 664 O O . LEU A 1 86 ? 28.501 2.797 -17.956 1.00 71.00 86 LEU A O 1
ATOM 668 N N . ALA A 1 87 ? 29.189 2.500 -20.075 1.00 68.56 87 ALA A N 1
ATOM 669 C CA . ALA A 1 87 ? 30.598 2.816 -19.813 1.00 68.56 87 ALA A CA 1
ATOM 670 C C . ALA A 1 87 ? 30.801 4.241 -19.261 1.00 68.56 87 ALA A C 1
ATOM 672 O O . ALA A 1 87 ? 31.649 4.460 -18.399 1.00 68.56 87 ALA A O 1
ATOM 673 N N . ARG A 1 88 ? 29.980 5.206 -19.703 1.00 62.81 88 ARG A N 1
ATOM 674 C CA . ARG A 1 88 ? 30.024 6.603 -19.238 1.00 62.81 88 ARG A CA 1
ATOM 675 C C . ARG A 1 88 ? 29.487 6.790 -17.817 1.00 62.81 88 ARG A C 1
ATOM 677 O O . ARG A 1 88 ? 29.929 7.705 -17.133 1.00 62.81 88 ARG A O 1
ATOM 684 N N . ARG A 1 89 ? 28.555 5.939 -17.366 1.00 58.22 89 ARG A N 1
ATOM 685 C CA . ARG A 1 89 ? 28.048 5.957 -15.980 1.00 58.22 89 ARG A CA 1
ATOM 686 C C . ARG A 1 89 ? 28.950 5.218 -14.990 1.00 58.22 89 ARG A C 1
ATOM 688 O O . ARG A 1 89 ? 28.921 5.552 -13.814 1.00 58.22 89 ARG A O 1
ATOM 695 N N . ARG A 1 90 ? 29.743 4.243 -15.450 1.00 57.69 90 ARG A N 1
ATOM 696 C CA . ARG A 1 90 ? 30.629 3.423 -14.601 1.00 57.69 90 ARG A CA 1
ATOM 697 C C . ARG A 1 90 ? 31.970 4.090 -14.248 1.00 57.69 90 ARG A C 1
ATOM 699 O O . ARG A 1 90 ? 32.690 3.561 -13.414 1.00 57.69 90 ARG A O 1
ATOM 706 N N . LEU A 1 91 ? 32.298 5.227 -14.865 1.00 52.75 91 LEU A N 1
ATOM 707 C CA . LEU A 1 91 ? 33.542 5.984 -14.647 1.00 52.75 91 LEU A CA 1
ATOM 708 C C . LEU A 1 91 ? 33.349 7.234 -13.761 1.00 52.7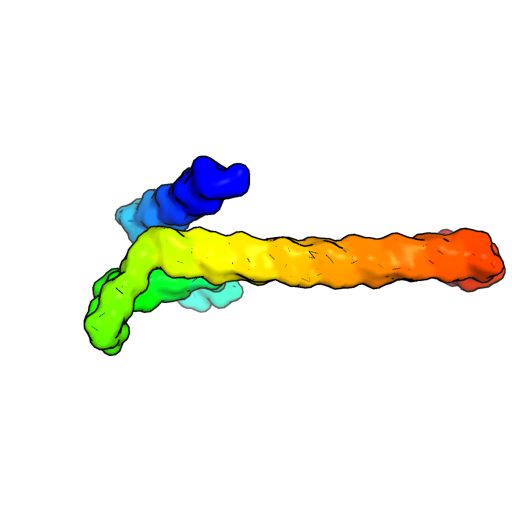5 91 LEU A C 1
ATOM 710 O O . LEU A 1 91 ? 33.941 8.278 -14.027 1.00 52.75 91 LEU A O 1
ATOM 714 N N . ARG A 1 92 ? 32.518 7.150 -12.720 1.00 44.72 92 ARG A N 1
ATOM 715 C CA . ARG A 1 92 ? 32.434 8.165 -11.660 1.00 44.72 92 ARG A CA 1
ATOM 716 C C . ARG A 1 92 ? 32.776 7.561 -10.313 1.00 44.72 92 ARG A C 1
ATOM 718 O O . ARG A 1 92 ? 32.366 6.401 -10.095 1.00 44.72 92 ARG A O 1
#

pLDDT: mean 84.63, std 15.56, range [39.16, 96.88]

Organism: NCBI:txid2727404

Secondary structure (DSSP, 8-state):
-HHHHHHHHHHHHHHHHTT---TT-S----HHHHHHHHHHH--SSSPPPHHHHHHHHHHHHHHHHHHHHHHHHHHHHHHHH-HHHHHHHS--

Sequence (92 aa):
MDAILDRLIDEHKDNLATSKKGNGEMGSEDLVDVLLRLKQSGEFEFPIANNNIKAVLFDMFSAGTETSSTTVDWAMAELMRNPHVLARRRLR

Radius of gyration: 20.23 Å; chains: 1; bounding box: 54×29×50 Å

InterPro domains:
  IPR001128 Cytochrome P450 [PF00067] (3-88)
  IPR002401 Cytochrome P450, E-class, group I [PR00463] (52-69)
  IPR002401 Cytochrome P450, E-class, group I [PR00463] (72-92)
  IPR036396 Cytochrome P450 superfamily [G3DSA:1.10.630.10] (1-91)
  IPR036396 Cytochrome P450 superfamily [SSF48264] (1-88)
  IPR052306 Cytochrome P450 71D [PTHR47953] (1-88)

Foldseek 3Di:
DVVVLVVVLVVLVVVVVVDPPPPDDPDDCDPSNVLVVVLVVPPDPDRDDSVNVVVVVVVCCVVVVVVVVVVVVVVVVVCVVPVVVVVVVVPD